Protein AF-A0A099KJX8-F1 (afdb_monomer_lite)

Structure (mmCIF, N/CA/C/O backbone):
data_AF-A0A099KJX8-F1
#
_entry.id   AF-A0A099KJX8-F1
#
loop_
_atom_site.group_PDB
_atom_site.id
_atom_site.type_symbol
_atom_site.label_atom_id
_atom_site.label_alt_id
_atom_site.label_comp_id
_atom_site.label_asym_id
_atom_site.label_entity_id
_atom_site.label_seq_id
_atom_site.pdbx_PDB_ins_code
_atom_site.Cartn_x
_atom_site.Cartn_y
_atom_site.Cartn_z
_atom_site.occupancy
_atom_site.B_iso_or_equiv
_atom_site.auth_seq_id
_atom_site.auth_comp_id
_atom_site.auth_asym_id
_atom_site.auth_atom_id
_atom_site.pdbx_PDB_model_num
ATOM 1 N N . MET A 1 1 ? 7.828 -7.807 11.843 1.00 53.88 1 MET A N 1
ATOM 2 C CA . MET A 1 1 ? 6.771 -7.000 11.189 1.00 53.88 1 MET A CA 1
ATOM 3 C C . MET A 1 1 ? 5.877 -7.940 10.399 1.00 53.88 1 MET A C 1
ATOM 5 O O . MET A 1 1 ? 6.407 -8.762 9.664 1.00 53.88 1 MET A O 1
ATOM 9 N N . LYS A 1 2 ? 4.556 -7.896 10.600 1.00 65.62 2 LYS A N 1
ATOM 10 C CA . LYS A 1 2 ? 3.610 -8.783 9.906 1.00 65.62 2 LYS A CA 1
ATOM 11 C C . LYS A 1 2 ? 3.213 -8.116 8.587 1.00 65.62 2 LYS A C 1
ATOM 13 O O . LYS A 1 2 ? 2.692 -7.007 8.616 1.00 65.62 2 LYS A O 1
ATOM 18 N N . PHE A 1 3 ? 3.511 -8.743 7.452 1.00 65.19 3 PHE A N 1
ATOM 19 C CA . PHE A 1 3 ? 3.105 -8.233 6.140 1.00 65.19 3 PHE A CA 1
ATOM 20 C C . PHE A 1 3 ? 1.663 -8.659 5.853 1.00 65.19 3 PHE A C 1
ATOM 22 O O . PHE A 1 3 ? 1.350 -9.849 5.893 1.00 65.19 3 PHE A O 1
ATOM 29 N N . TYR A 1 4 ? 0.795 -7.685 5.578 1.00 74.62 4 TYR A N 1
ATOM 30 C CA . TYR A 1 4 ? -0.612 -7.920 5.262 1.00 74.62 4 TYR A CA 1
ATOM 31 C C . TYR A 1 4 ? -0.816 -7.846 3.748 1.00 74.62 4 TYR A C 1
ATOM 33 O O . TYR A 1 4 ? -0.995 -6.773 3.205 1.00 74.62 4 TYR A O 1
ATOM 41 N N . PHE A 1 5 ? -0.779 -8.969 3.048 1.00 71.81 5 PHE A N 1
ATOM 42 C CA . PHE A 1 5 ? -1.090 -9.087 1.620 1.00 71.81 5 PHE A CA 1
ATOM 43 C C . PHE A 1 5 ? -2.596 -9.053 1.322 1.00 71.81 5 PHE A C 1
ATOM 45 O O . PHE A 1 5 ? -3.004 -8.750 0.200 1.00 71.81 5 PHE A O 1
ATOM 52 N N . SER A 1 6 ? -3.429 -9.370 2.315 1.00 75.06 6 SER A N 1
ATOM 53 C CA . SER A 1 6 ? -4.883 -9.413 2.173 1.00 75.06 6 SER A CA 1
ATOM 54 C C . SER A 1 6 ? -5.588 -8.896 3.421 1.00 75.06 6 SER A C 1
ATOM 56 O O . SER A 1 6 ? -5.110 -9.073 4.543 1.00 75.06 6 SER A O 1
ATOM 58 N N . SER A 1 7 ? -6.771 -8.316 3.221 1.00 74.62 7 SER A N 1
ATOM 59 C CA . SER A 1 7 ? -7.691 -7.927 4.292 1.00 74.62 7 SER A CA 1
ATOM 60 C C . SER A 1 7 ? -8.116 -9.117 5.165 1.00 74.62 7 SER A C 1
ATOM 62 O O . SER A 1 7 ? -8.378 -8.949 6.352 1.00 74.62 7 SER A O 1
ATOM 64 N N . ASN A 1 8 ? -8.077 -10.337 4.622 1.00 75.75 8 ASN A N 1
ATOM 65 C CA . ASN A 1 8 ? -8.386 -11.571 5.354 1.00 75.75 8 ASN A CA 1
ATOM 66 C C . ASN A 1 8 ? -7.353 -11.915 6.439 1.00 75.75 8 ASN A C 1
ATOM 68 O O . ASN A 1 8 ? -7.612 -12.766 7.283 1.00 75.75 8 ASN A O 1
ATOM 72 N N . GLN A 1 9 ? -6.167 -11.300 6.414 1.00 79.69 9 GLN A N 1
ATOM 73 C CA . GLN A 1 9 ? -5.110 -11.580 7.392 1.00 79.69 9 GLN A CA 1
ATOM 74 C C . GLN A 1 9 ? -5.284 -10.804 8.704 1.00 79.69 9 GLN A C 1
ATOM 76 O O . GLN A 1 9 ? -4.563 -11.061 9.672 1.00 79.69 9 GLN A O 1
ATOM 81 N N . PHE A 1 10 ? -6.230 -9.865 8.750 1.00 80.62 10 PHE A N 1
ATOM 82 C CA . PHE A 1 10 ? -6.613 -9.179 9.975 1.00 80.62 10 PHE A CA 1
ATOM 83 C C . PHE A 1 10 ? -7.657 -10.017 10.713 1.00 80.62 10 PHE A C 1
ATOM 85 O O . PHE A 1 10 ? -8.786 -10.159 10.249 1.00 80.62 10 PHE A O 1
ATOM 92 N N . ALA A 1 11 ? -7.298 -10.543 11.886 1.00 79.44 11 ALA A N 1
ATOM 93 C CA . ALA A 1 11 ? -8.209 -11.352 12.701 1.00 79.44 11 ALA A CA 1
ATOM 94 C C . ALA A 1 11 ? -9.504 -10.593 13.055 1.00 79.44 11 ALA A C 1
ATOM 96 O O . ALA A 1 11 ? -10.585 -11.168 13.028 1.00 79.44 11 ALA A O 1
ATOM 97 N N . GLN A 1 12 ? -9.406 -9.281 13.284 1.00 80.06 12 GLN A N 1
ATOM 98 C CA . GLN 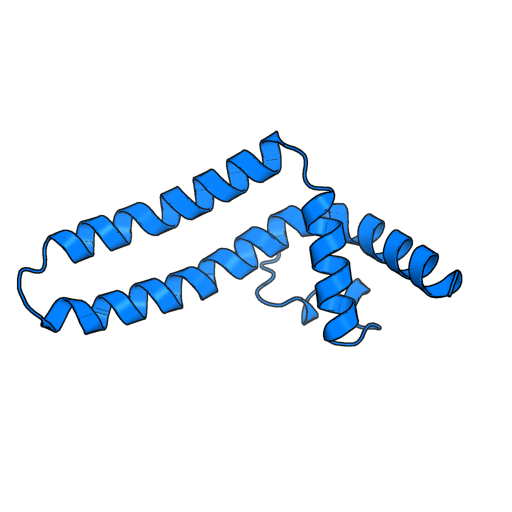A 1 12 ? -10.551 -8.403 13.555 1.00 80.06 12 GLN A CA 1
ATOM 99 C C . GLN A 1 12 ? -11.495 -8.195 12.359 1.00 80.06 12 GLN A C 1
ATOM 101 O O . GLN A 1 12 ? -12.616 -7.748 12.553 1.00 80.06 12 GLN A O 1
ATOM 106 N N . LEU A 1 13 ? -11.065 -8.512 11.132 1.00 80.50 13 LEU A N 1
ATOM 107 C CA . LEU A 1 13 ? -11.911 -8.443 9.936 1.00 80.50 13 LEU A CA 1
ATOM 108 C C . LEU A 1 13 ? -12.561 -9.791 9.592 1.00 80.50 13 LEU A C 1
ATOM 110 O O . LEU A 1 13 ? -13.393 -9.850 8.688 1.00 80.50 13 LEU A O 1
ATOM 114 N N . ALA A 1 14 ? -12.207 -10.873 10.295 1.00 81.50 14 ALA A N 1
ATOM 115 C CA . ALA A 1 14 ? -12.645 -12.227 9.960 1.00 81.50 14 ALA A CA 1
ATOM 116 C C . ALA A 1 14 ? -14.171 -12.413 10.051 1.00 81.50 14 ALA A C 1
ATOM 118 O O . ALA A 1 14 ? -14.725 -13.184 9.273 1.00 81.50 14 ALA A O 1
ATOM 119 N N . ALA A 1 15 ? -14.840 -11.673 10.941 1.00 83.75 15 ALA A N 1
ATOM 120 C CA . ALA A 1 15 ? -16.290 -11.729 11.142 1.00 83.75 15 ALA A CA 1
ATOM 121 C C . ALA A 1 15 ? -17.112 -11.006 10.057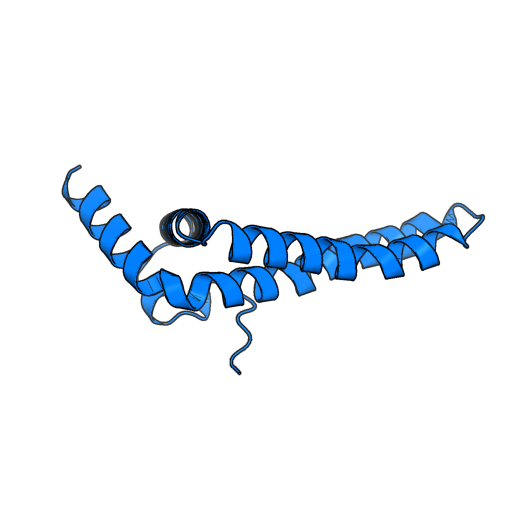 1.00 83.75 15 ALA A C 1
ATOM 123 O O . ALA A 1 15 ? -18.313 -11.227 9.962 1.00 83.75 15 ALA A O 1
ATOM 124 N N . PHE A 1 16 ? -16.476 -10.158 9.244 1.00 84.88 16 PHE A N 1
ATOM 125 C CA . PHE A 1 16 ? -17.146 -9.322 8.246 1.00 84.88 16 PHE A CA 1
ATOM 126 C C . PHE A 1 16 ? -17.081 -9.949 6.850 1.00 84.88 16 PHE A C 1
ATOM 128 O O . PHE A 1 16 ? -16.085 -10.596 6.514 1.00 84.88 16 PHE A O 1
ATOM 135 N N . ASP A 1 17 ? -18.103 -9.724 6.024 1.00 86.94 17 ASP A N 1
ATOM 136 C CA . ASP A 1 17 ? -18.114 -10.143 4.616 1.00 86.94 17 ASP A CA 1
ATOM 137 C C . ASP A 1 17 ? -17.210 -9.247 3.743 1.00 86.94 17 ASP A C 1
ATOM 139 O O . ASP A 1 17 ? -16.776 -8.171 4.155 1.00 86.94 17 ASP A O 1
ATOM 143 N N . PHE A 1 18 ? -16.897 -9.672 2.517 1.00 83.62 18 PHE A N 1
ATOM 144 C CA . PHE A 1 18 ? -15.996 -8.970 1.603 1.00 83.62 18 PHE A CA 1
ATOM 145 C C . PHE A 1 18 ? -16.359 -7.492 1.400 1.00 83.62 18 PHE A C 1
ATOM 147 O O . PHE A 1 18 ? -15.472 -6.636 1.458 1.00 83.62 18 PHE A O 1
ATOM 154 N N . HIS A 1 19 ? -17.644 -7.178 1.202 1.00 85.94 19 HIS A N 1
ATOM 155 C CA . HIS A 1 19 ? -18.091 -5.795 1.021 1.00 85.94 19 HIS A CA 1
ATOM 156 C C . HIS A 1 19 ? -17.821 -4.950 2.274 1.00 85.94 19 HIS A C 1
ATOM 158 O O . HIS A 1 19 ? -17.174 -3.905 2.202 1.00 85.94 19 HIS A O 1
ATOM 164 N N . GLN A 1 20 ? -18.216 -5.471 3.437 1.00 87.06 20 GLN A N 1
ATOM 165 C CA . GLN A 1 20 ? -18.018 -4.836 4.742 1.00 87.06 20 GLN A CA 1
ATOM 166 C C . GLN A 1 20 ? -16.526 -4.616 5.035 1.00 87.06 20 GLN A C 1
ATOM 168 O O . GLN A 1 20 ? -16.116 -3.553 5.492 1.00 87.06 20 GLN A O 1
ATOM 173 N N . ARG A 1 21 ? -15.667 -5.586 4.691 1.00 88.12 21 ARG A N 1
ATOM 174 C CA . ARG A 1 21 ? -14.208 -5.445 4.820 1.00 88.12 21 ARG A CA 1
ATOM 175 C C . ARG A 1 21 ? -13.671 -4.285 3.990 1.00 88.12 21 ARG A C 1
ATOM 177 O O . ARG A 1 21 ? -12.800 -3.559 4.470 1.00 88.12 21 ARG A O 1
ATOM 184 N N . GLN A 1 22 ? -14.156 -4.102 2.760 1.00 88.44 22 GLN A N 1
ATOM 185 C CA . GLN A 1 22 ? -13.711 -2.983 1.930 1.00 88.44 22 GLN A CA 1
ATOM 186 C C . GLN A 1 22 ? -14.187 -1.634 2.451 1.00 88.44 22 GLN A C 1
ATOM 188 O O . GLN A 1 22 ? -13.420 -0.671 2.399 1.00 88.44 22 GLN A O 1
ATOM 193 N N . GLU A 1 23 ? -15.388 -1.578 3.010 1.00 89.00 23 GLU A N 1
ATOM 194 C CA . GLU A 1 23 ? -15.917 -0.379 3.648 1.00 89.00 23 GLU A CA 1
ATOM 195 C C . GLU A 1 23 ? -15.110 0.003 4.896 1.00 89.00 23 GLU A C 1
ATOM 197 O O . GLU A 1 23 ? -14.617 1.127 5.005 1.00 89.00 23 GLU A O 1
ATOM 202 N N . ILE A 1 24 ? -14.818 -0.966 5.768 1.00 89.44 24 ILE A N 1
ATOM 203 C CA . ILE A 1 24 ? -13.959 -0.759 6.943 1.00 89.44 24 ILE A CA 1
ATOM 204 C C . ILE A 1 24 ? -12.559 -0.281 6.528 1.00 89.44 24 ILE A C 1
ATOM 206 O O . ILE A 1 24 ? -11.9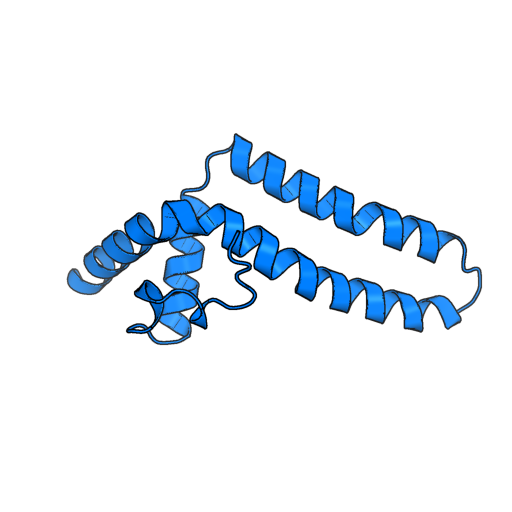91 0.617 7.154 1.00 89.44 24 ILE A O 1
ATOM 210 N N . ILE A 1 25 ? -11.987 -0.831 5.453 1.00 89.00 25 ILE A N 1
ATOM 211 C CA . ILE A 1 25 ? -10.693 -0.384 4.913 1.00 89.00 25 ILE A CA 1
ATOM 212 C C . ILE A 1 25 ? -10.768 1.053 4.385 1.00 89.00 25 ILE A C 1
ATOM 214 O O . ILE A 1 25 ? -9.816 1.818 4.576 1.00 89.00 25 ILE A O 1
ATOM 218 N N . ALA A 1 26 ? -11.874 1.446 3.752 1.00 88.56 26 ALA A N 1
ATOM 219 C CA . ALA A 1 26 ? -12.087 2.816 3.295 1.00 88.56 26 ALA A CA 1
ATOM 220 C C . ALA A 1 26 ? -12.181 3.794 4.480 1.00 88.56 26 ALA A C 1
ATOM 222 O O . ALA A 1 26 ? -11.507 4.829 4.475 1.00 88.56 26 ALA A O 1
ATOM 223 N N . ILE A 1 27 ? -12.909 3.427 5.539 1.00 88.06 27 ILE A N 1
ATOM 224 C CA . ILE A 1 27 ? -12.992 4.194 6.792 1.00 88.06 27 ILE A CA 1
ATOM 225 C C . ILE A 1 27 ? -11.610 4.293 7.460 1.00 88.06 27 ILE A C 1
ATOM 227 O O . ILE A 1 27 ? -11.191 5.368 7.890 1.00 88.06 27 ILE A O 1
ATOM 231 N N . ALA A 1 28 ? -10.845 3.201 7.523 1.00 88.88 28 ALA A N 1
ATOM 232 C CA . ALA A 1 28 ? -9.495 3.219 8.089 1.00 88.88 28 ALA A CA 1
ATOM 233 C C . ALA A 1 28 ? -8.545 4.116 7.273 1.00 88.88 28 ALA A C 1
ATOM 235 O O . ALA A 1 28 ? -7.746 4.864 7.838 1.00 88.88 28 ALA A O 1
ATOM 236 N N . SER A 1 29 ? -8.676 4.092 5.945 1.00 86.62 29 SER A N 1
ATOM 237 C CA . SER A 1 29 ? -7.895 4.928 5.027 1.00 86.62 29 SER A CA 1
ATOM 238 C C . SER A 1 29 ? -8.249 6.414 5.144 1.00 86.62 29 SER A C 1
ATOM 240 O O . SER A 1 29 ? -7.368 7.271 5.036 1.00 86.62 29 SER A O 1
ATOM 242 N N . SER A 1 30 ? -9.518 6.752 5.395 1.00 87.25 30 SER A N 1
ATOM 243 C CA . SER A 1 30 ? -9.945 8.145 5.573 1.00 87.25 30 SER A CA 1
ATOM 244 C C . SER A 1 30 ? -9.351 8.762 6.844 1.00 87.25 30 SER A C 1
ATOM 246 O O . SER A 1 30 ? -8.951 9.929 6.810 1.00 87.25 30 SER A O 1
ATOM 248 N N . LYS A 1 31 ? -9.176 7.952 7.900 1.00 87.12 31 LYS A N 1
ATOM 249 C CA . LYS A 1 31 ? -8.578 8.318 9.198 1.00 87.12 31 LYS A CA 1
ATOM 250 C C . LYS A 1 31 ? -7.061 8.527 9.185 1.00 87.12 31 LYS A C 1
ATOM 252 O O . LYS A 1 31 ? -6.522 9.014 10.180 1.00 87.12 31 LYS A O 1
ATOM 257 N N . LEU A 1 32 ? -6.371 8.179 8.098 1.00 88.12 32 LEU A N 1
ATOM 258 C CA . LEU A 1 32 ? -4.945 8.468 7.950 1.00 88.12 32 LEU A CA 1
ATOM 259 C C . LEU A 1 32 ? -4.697 9.984 8.023 1.00 88.12 32 LEU A C 1
ATOM 261 O O . LEU A 1 32 ? -5.366 10.770 7.344 1.00 88.12 32 LEU A O 1
ATOM 265 N N . SER A 1 33 ? -3.710 10.396 8.824 1.00 88.81 33 SER A N 1
ATOM 266 C CA . SER A 1 33 ? -3.305 11.802 8.923 1.00 88.81 33 SER A CA 1
ATOM 267 C C . SER A 1 33 ? -2.811 12.331 7.567 1.00 88.81 33 SER A C 1
ATOM 269 O O . SER A 1 33 ? -2.284 11.545 6.769 1.00 88.81 33 SER A O 1
ATOM 271 N N . PRO A 1 34 ? -2.900 13.647 7.295 1.00 88.75 34 PRO A N 1
ATOM 272 C CA . PRO A 1 34 ? -2.408 14.226 6.042 1.00 88.75 34 PRO A CA 1
ATOM 273 C C . PRO A 1 34 ? -0.950 13.851 5.738 1.00 88.75 34 PRO A C 1
ATOM 275 O O . PRO A 1 34 ? -0.636 13.460 4.615 1.00 88.75 34 PRO A O 1
ATOM 278 N N . LEU A 1 35 ? -0.083 13.865 6.758 1.00 88.12 35 LEU A N 1
ATOM 279 C CA . LEU A 1 35 ? 1.321 13.474 6.624 1.00 88.12 35 LEU A CA 1
ATOM 280 C C . LEU A 1 35 ? 1.477 11.989 6.264 1.00 88.12 35 LEU A C 1
ATOM 282 O O . LEU A 1 35 ? 2.253 11.652 5.376 1.00 88.12 35 LEU A O 1
ATOM 286 N N . SER A 1 36 ? 0.717 11.092 6.901 1.00 88.25 36 SER A N 1
ATOM 287 C CA . SER A 1 36 ? 0.776 9.659 6.580 1.00 88.25 36 SER A CA 1
ATOM 288 C C . SER A 1 36 ? 0.265 9.351 5.168 1.00 88.25 36 SER A C 1
ATOM 290 O O . SER A 1 36 ? 0.866 8.533 4.475 1.00 88.25 36 SER A O 1
ATOM 292 N N . LYS A 1 37 ? -0.777 10.054 4.695 1.00 88.56 37 LYS A N 1
ATOM 293 C CA . LYS A 1 37 ? -1.259 9.964 3.304 1.00 88.56 37 LYS A CA 1
ATOM 294 C C . LYS A 1 37 ? -0.206 10.463 2.318 1.00 88.56 37 LYS A C 1
ATOM 296 O O . LYS A 1 37 ? 0.008 9.827 1.287 1.00 88.56 37 LYS A O 1
ATOM 301 N N . PHE A 1 38 ? 0.465 11.566 2.646 1.00 92.62 38 PHE A N 1
ATOM 302 C CA . PHE A 1 38 ? 1.563 12.097 1.844 1.00 92.62 38 PHE A CA 1
ATOM 303 C C . PHE A 1 38 ? 2.718 11.094 1.739 1.00 92.62 38 PHE A C 1
ATOM 305 O O . PHE A 1 38 ? 3.115 10.754 0.629 1.00 92.62 38 PHE A O 1
ATOM 312 N N . ILE A 1 39 ? 3.190 10.549 2.867 1.00 92.19 39 ILE A N 1
ATOM 313 C CA . ILE A 1 39 ? 4.257 9.534 2.891 1.00 92.19 39 ILE A CA 1
ATOM 314 C C . ILE A 1 39 ? 3.838 8.295 2.099 1.00 92.19 39 ILE A C 1
ATOM 316 O O . ILE A 1 39 ? 4.613 7.806 1.283 1.00 92.19 39 ILE A O 1
ATOM 320 N N . LEU A 1 40 ? 2.610 7.804 2.292 1.00 90.44 40 LEU A N 1
ATOM 321 C CA . LEU A 1 40 ? 2.104 6.651 1.556 1.00 90.44 40 LEU A CA 1
ATOM 322 C C . LEU A 1 40 ? 2.165 6.902 0.047 1.00 90.44 40 LEU A C 1
ATOM 324 O O . LEU A 1 40 ? 2.694 6.065 -0.676 1.00 90.44 40 LEU A O 1
ATOM 328 N N . ASN A 1 41 ? 1.675 8.054 -0.423 1.00 92.06 41 ASN A N 1
ATOM 329 C CA . ASN A 1 41 ? 1.701 8.434 -1.837 1.00 92.06 41 ASN A CA 1
ATOM 330 C C . ASN A 1 41 ? 3.122 8.629 -2.379 1.00 92.06 41 ASN A C 1
ATOM 332 O O . ASN A 1 41 ? 3.405 8.182 -3.491 1.00 92.06 41 ASN A O 1
ATOM 336 N N . LEU A 1 42 ? 4.022 9.215 -1.588 1.00 94.12 42 LEU A N 1
ATOM 337 C CA . LEU A 1 42 ? 5.432 9.356 -1.941 1.00 94.12 42 LEU A CA 1
ATOM 338 C C . LEU A 1 42 ? 6.103 7.988 -2.106 1.00 94.12 42 LEU A C 1
ATOM 340 O O . LEU A 1 42 ? 6.822 7.776 -3.077 1.00 94.12 42 LEU A O 1
ATOM 344 N N . LEU A 1 43 ? 5.811 7.033 -1.218 1.00 91.19 43 LEU A N 1
ATOM 345 C CA . LEU A 1 43 ? 6.289 5.657 -1.348 1.00 91.19 43 LEU A CA 1
ATOM 346 C C . LEU A 1 43 ? 5.704 4.967 -2.586 1.00 91.19 43 LEU A C 1
ATOM 348 O O . LEU A 1 43 ? 6.442 4.272 -3.280 1.00 91.19 43 LEU A O 1
ATOM 352 N N . LYS A 1 44 ? 4.418 5.184 -2.919 1.00 90.56 44 LYS A N 1
ATOM 353 C CA . LYS A 1 44 ? 3.846 4.639 -4.169 1.00 90.56 44 LYS A CA 1
ATOM 354 C C . LYS A 1 44 ? 4.607 5.135 -5.387 1.00 90.56 44 LYS A C 1
ATOM 356 O O . LYS A 1 44 ? 4.885 4.356 -6.294 1.00 90.56 44 LYS A O 1
ATOM 361 N N . LEU A 1 45 ? 4.941 6.422 -5.393 1.00 92.44 45 LEU A N 1
ATOM 362 C CA . LEU A 1 45 ? 5.690 7.035 -6.476 1.00 92.44 45 LEU A CA 1
ATOM 363 C C . LEU A 1 45 ? 7.129 6.505 -6.518 1.00 92.44 45 LEU A C 1
ATOM 365 O O . LEU A 1 45 ? 7.594 6.100 -7.576 1.00 92.44 45 LEU A O 1
ATOM 369 N N . ALA A 1 46 ? 7.803 6.421 -5.369 1.00 92.44 46 ALA A N 1
ATOM 370 C CA . ALA A 1 46 ? 9.165 5.903 -5.262 1.00 92.44 46 ALA A CA 1
ATOM 371 C C . ALA A 1 46 ? 9.289 4.443 -5.729 1.00 92.44 46 ALA A C 1
ATOM 373 O O . ALA A 1 46 ? 10.305 4.078 -6.306 1.00 92.44 46 ALA A O 1
ATOM 374 N N . VAL A 1 47 ? 8.255 3.619 -5.523 1.00 90.81 47 VAL A N 1
ATOM 375 C CA . VAL A 1 47 ? 8.198 2.241 -6.042 1.00 90.81 47 VAL A CA 1
ATOM 376 C C . VAL A 1 47 ? 7.957 2.213 -7.555 1.00 90.81 47 VAL A C 1
ATOM 378 O O . VAL A 1 47 ? 8.484 1.342 -8.241 1.00 90.81 47 VAL A O 1
ATOM 381 N N . LEU A 1 48 ? 7.174 3.156 -8.086 1.00 90.94 48 LEU A N 1
ATOM 382 C CA . LEU A 1 48 ? 6.812 3.211 -9.505 1.00 90.94 48 LEU A CA 1
ATOM 383 C C . LEU A 1 48 ? 7.928 3.785 -10.389 1.00 90.94 48 LEU A C 1
ATOM 385 O O . LEU A 1 48 ? 8.093 3.353 -11.526 1.00 90.94 48 LEU A O 1
ATOM 389 N N . ILE A 1 49 ? 8.696 4.747 -9.875 1.00 92.69 49 ILE A N 1
ATOM 390 C CA . ILE A 1 49 ? 9.718 5.475 -10.635 1.00 92.69 49 ILE A CA 1
ATOM 391 C C . ILE A 1 49 ? 10.784 4.536 -11.242 1.00 92.69 49 ILE A C 1
ATOM 393 O O . ILE A 1 49 ? 10.944 4.566 -12.462 1.00 92.69 49 ILE A O 1
ATOM 397 N N . PRO A 1 50 ? 11.499 3.684 -10.476 1.00 92.56 50 PRO A N 1
ATOM 398 C CA . PRO A 1 50 ? 12.599 2.890 -11.026 1.00 92.56 50 PRO A CA 1
ATOM 399 C C . PRO A 1 50 ? 12.170 1.950 -12.164 1.00 92.56 50 PRO A C 1
ATOM 401 O O . PRO A 1 50 ? 12.825 1.962 -13.207 1.00 92.56 50 PRO A O 1
ATOM 404 N N . PRO A 1 51 ? 11.056 1.197 -12.046 1.00 91.69 51 PRO A N 1
ATOM 405 C CA . PRO A 1 51 ? 10.548 0.393 -13.151 1.00 91.69 51 PRO A CA 1
ATOM 406 C C . PRO A 1 51 ? 10.247 1.203 -14.415 1.00 91.69 51 PRO A C 1
ATOM 408 O O . PRO A 1 51 ? 10.581 0.765 -15.511 1.00 91.69 51 PRO A O 1
ATOM 411 N N . PHE A 1 52 ? 9.664 2.398 -14.280 1.00 90.81 52 PHE A N 1
ATOM 412 C CA . PHE A 1 52 ? 9.385 3.265 -15.428 1.00 90.81 52 PHE A CA 1
ATOM 413 C C . PHE A 1 52 ? 10.666 3.769 -16.099 1.00 90.81 52 PHE A C 1
ATOM 415 O O . PHE A 1 52 ? 10.733 3.790 -17.326 1.00 90.81 52 PHE A O 1
ATOM 422 N N . PHE A 1 53 ? 11.704 4.101 -15.325 1.00 92.44 53 PHE A N 1
ATOM 423 C CA . PHE A 1 53 ? 13.019 4.436 -15.881 1.00 92.44 53 PHE A CA 1
ATOM 424 C C . PHE A 1 53 ? 13.632 3.257 -16.645 1.00 92.44 53 PHE A C 1
ATOM 426 O O . PHE A 1 53 ? 14.172 3.451 -17.730 1.00 92.44 53 PHE A O 1
ATOM 433 N N . MET A 1 54 ? 13.520 2.029 -16.130 1.00 90.38 54 MET A N 1
ATOM 434 C CA . MET A 1 54 ? 14.002 0.839 -16.844 1.00 90.38 54 MET A CA 1
ATOM 435 C C . MET A 1 54 ? 13.238 0.618 -18.155 1.00 90.38 54 MET A C 1
ATOM 437 O O . MET A 1 54 ? 13.857 0.366 -19.185 1.00 90.38 54 MET A O 1
ATOM 441 N N . LEU A 1 55 ? 11.909 0.766 -18.136 1.00 90.88 55 LEU A N 1
ATOM 442 C CA . LEU A 1 55 ? 11.064 0.631 -19.327 1.00 90.88 55 LEU A CA 1
ATOM 443 C C . LEU A 1 55 ? 11.368 1.687 -20.394 1.00 90.88 55 LEU A C 1
ATOM 445 O O . LEU A 1 55 ? 11.315 1.376 -21.579 1.00 90.88 55 LEU A O 1
ATOM 449 N N . ALA A 1 56 ? 11.718 2.908 -19.985 1.00 90.62 56 ALA A N 1
ATOM 450 C CA . ALA A 1 56 ? 12.038 4.001 -20.902 1.00 90.62 56 ALA A CA 1
ATOM 451 C C . ALA A 1 56 ? 13.283 3.742 -21.770 1.00 90.62 56 ALA A C 1
ATOM 453 O O . ALA A 1 56 ? 13.459 4.416 -22.776 1.00 90.62 56 ALA A O 1
ATOM 454 N N . ASN A 1 57 ? 14.133 2.776 -21.403 1.00 89.94 57 ASN A N 1
ATOM 455 C CA . ASN A 1 57 ? 15.322 2.399 -22.175 1.00 89.94 57 ASN A CA 1
ATOM 456 C C . ASN A 1 57 ? 15.040 1.306 -23.229 1.00 89.94 57 ASN A C 1
ATOM 458 O O . ASN A 1 57 ? 15.972 0.793 -23.845 1.00 89.94 57 ASN A O 1
ATOM 462 N N . ILE A 1 58 ? 13.782 0.884 -23.402 1.00 92.31 58 ILE A N 1
ATOM 463 C CA . ILE A 1 58 ? 13.404 -0.174 -24.344 1.00 92.31 58 ILE A CA 1
ATOM 464 C C . ILE A 1 58 ? 12.795 0.463 -25.597 1.00 92.31 58 ILE A C 1
ATOM 466 O O . ILE A 1 58 ? 11.610 0.780 -25.628 1.00 92.31 58 ILE A O 1
ATOM 470 N N . ASP A 1 59 ? 13.585 0.568 -26.665 1.00 85.88 59 ASP A N 1
ATOM 471 C CA . ASP A 1 59 ? 13.189 1.227 -27.926 1.00 85.88 59 ASP A CA 1
ATOM 472 C C . ASP A 1 59 ? 12.294 0.373 -28.846 1.00 85.88 59 ASP A C 1
ATOM 474 O O . ASP A 1 59 ? 12.047 0.711 -30.003 1.00 85.88 59 ASP A O 1
ATOM 478 N N . SER A 1 60 ? 11.811 -0.771 -28.363 1.00 89.12 60 SER A N 1
ATOM 479 C CA . SER A 1 60 ? 11.044 -1.728 -29.165 1.00 89.12 60 SER A CA 1
ATOM 480 C C . SER A 1 60 ? 9.679 -1.998 -28.558 1.00 89.12 60 SER A C 1
ATOM 482 O O . SER A 1 60 ? 9.506 -1.942 -27.343 1.00 89.12 60 SER A O 1
ATOM 484 N N . TRP A 1 61 ? 8.723 -2.415 -29.394 1.00 89.38 61 TRP A N 1
ATOM 485 C CA . TRP A 1 61 ? 7.374 -2.814 -28.965 1.00 89.38 61 TRP A CA 1
ATOM 486 C C . TRP A 1 61 ? 7.361 -3.963 -27.936 1.00 89.38 61 TRP A C 1
ATOM 488 O O . TRP A 1 61 ? 6.349 -4.214 -27.283 1.00 89.38 61 TRP A O 1
ATOM 498 N N . LEU A 1 62 ? 8.498 -4.640 -27.732 1.00 89.94 62 LEU A N 1
ATOM 499 C CA . LEU A 1 62 ? 8.670 -5.640 -26.680 1.00 89.94 62 LEU A CA 1
ATOM 500 C C . LEU A 1 62 ? 8.544 -5.055 -25.266 1.00 89.94 62 LEU A C 1
ATOM 502 O O . LEU A 1 62 ? 8.316 -5.834 -24.344 1.00 89.94 62 LEU A O 1
ATOM 506 N N . PHE A 1 63 ? 8.612 -3.727 -25.079 1.00 90.94 63 PHE A N 1
ATOM 507 C CA . PHE A 1 63 ? 8.410 -3.061 -23.781 1.00 90.94 63 PHE A CA 1
ATOM 508 C C . PHE A 1 63 ? 7.041 -3.359 -23.141 1.00 90.94 63 PHE A C 1
ATOM 510 O O . PHE A 1 63 ? 6.890 -3.247 -21.924 1.00 90.94 63 PHE A O 1
ATOM 517 N N . VAL A 1 64 ? 6.048 -3.778 -23.935 1.00 92.69 64 VAL A N 1
ATOM 518 C CA . VAL A 1 64 ? 4.701 -4.123 -23.454 1.00 92.69 64 VAL A CA 1
ATOM 519 C C . VAL A 1 64 ? 4.740 -5.282 -22.454 1.00 92.69 64 VAL A C 1
ATOM 521 O O . VAL A 1 64 ? 4.025 -5.254 -21.454 1.00 92.69 64 VAL A O 1
ATOM 524 N N . ILE A 1 65 ? 5.600 -6.281 -22.675 1.00 92.44 65 ILE A N 1
ATOM 525 C CA . ILE A 1 65 ? 5.734 -7.435 -21.775 1.00 92.44 65 ILE A CA 1
ATOM 526 C C . ILE A 1 65 ? 6.206 -6.990 -20.378 1.00 92.44 65 ILE A C 1
ATOM 528 O O . ILE A 1 65 ? 5.470 -7.210 -19.411 1.00 92.44 65 ILE A O 1
ATOM 532 N N . PRO A 1 66 ? 7.375 -6.336 -20.218 1.00 91.50 66 PRO A N 1
ATOM 533 C CA . PRO A 1 66 ? 7.814 -5.857 -18.916 1.00 91.50 66 PRO A CA 1
ATOM 534 C C . PRO A 1 66 ? 6.875 -4.788 -18.343 1.00 91.50 66 PRO A C 1
ATOM 536 O O . PRO A 1 66 ? 6.701 -4.761 -17.130 1.00 91.50 66 PRO A O 1
ATOM 539 N N . LEU A 1 67 ? 6.192 -3.977 -19.162 1.00 92.94 67 LEU A N 1
ATOM 540 C CA . LEU A 1 67 ? 5.172 -3.043 -18.672 1.00 92.94 67 LEU A CA 1
ATOM 541 C C . LEU A 1 67 ? 4.049 -3.768 -17.918 1.00 92.94 67 LEU A C 1
ATOM 543 O O . LEU A 1 67 ? 3.695 -3.359 -16.813 1.00 92.94 67 LEU A O 1
ATOM 547 N N . VAL A 1 68 ? 3.518 -4.866 -18.466 1.00 94.00 68 VAL A N 1
ATOM 548 C CA . VAL A 1 68 ? 2.493 -5.674 -17.782 1.00 94.00 68 VAL A CA 1
ATOM 549 C C . VAL A 1 68 ? 3.025 -6.215 -16.454 1.00 94.00 68 VAL A C 1
ATOM 551 O O . VAL A 1 68 ? 2.339 -6.116 -15.436 1.00 94.00 68 VAL A O 1
ATOM 554 N N . PHE A 1 69 ? 4.262 -6.720 -16.421 1.00 93.00 69 PHE A N 1
ATOM 555 C CA . PHE A 1 69 ? 4.882 -7.186 -15.175 1.00 93.00 69 PHE A CA 1
ATOM 556 C C . PHE A 1 69 ? 5.042 -6.071 -14.139 1.00 93.00 69 PHE A C 1
ATOM 558 O O . PHE A 1 69 ? 4.775 -6.299 -12.960 1.00 93.00 69 PHE A O 1
ATOM 565 N N . VAL A 1 70 ? 5.424 -4.863 -14.560 1.00 92.06 70 VAL A N 1
ATOM 566 C CA . VAL A 1 70 ? 5.529 -3.696 -13.675 1.00 92.06 70 VAL A CA 1
ATOM 567 C C . VAL A 1 70 ? 4.168 -3.325 -13.097 1.00 92.06 70 VAL A C 1
ATOM 569 O O . VAL A 1 70 ? 4.061 -3.113 -11.891 1.00 92.06 70 VAL A O 1
ATOM 572 N N . LEU A 1 71 ? 3.115 -3.304 -13.918 1.00 90.88 71 LEU A N 1
ATOM 573 C CA . LEU A 1 71 ? 1.757 -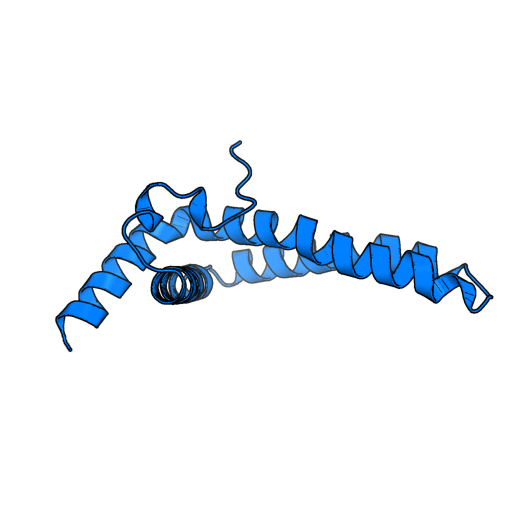3.012 -13.456 1.00 90.88 71 LEU A CA 1
ATOM 574 C C . LEU A 1 71 ? 1.247 -4.070 -12.470 1.00 90.88 71 LEU A C 1
ATOM 576 O O . LEU A 1 71 ? 0.678 -3.724 -11.437 1.00 90.88 71 LEU A O 1
ATOM 580 N N . LEU A 1 72 ? 1.484 -5.357 -12.731 1.00 91.69 72 LEU A N 1
ATOM 581 C CA . LEU A 1 72 ? 1.107 -6.427 -11.802 1.00 91.69 72 LEU A CA 1
ATOM 582 C C . LEU A 1 72 ? 1.912 -6.351 -10.497 1.00 91.69 72 LEU A C 1
ATOM 584 O O . LEU A 1 72 ? 1.340 -6.408 -9.406 1.00 91.69 72 LEU A O 1
ATOM 588 N N . GLY A 1 73 ? 3.229 -6.160 -10.597 1.00 89.31 73 GLY A N 1
ATOM 589 C CA . GLY A 1 73 ? 4.119 -5.995 -9.449 1.00 89.31 73 GLY A CA 1
ATOM 590 C C . GLY A 1 73 ? 3.736 -4.795 -8.584 1.00 89.31 73 GLY A C 1
ATOM 591 O O . GLY A 1 73 ? 3.732 -4.893 -7.358 1.00 89.31 73 GLY A O 1
ATOM 592 N N . TYR A 1 74 ? 3.316 -3.695 -9.212 1.00 89.25 74 TYR A N 1
ATOM 593 C CA . TYR A 1 74 ? 2.809 -2.504 -8.536 1.00 89.25 74 TYR A CA 1
ATOM 594 C C . TYR A 1 74 ? 1.652 -2.844 -7.591 1.00 89.25 74 TYR A C 1
ATOM 596 O O . TYR A 1 74 ? 1.722 -2.520 -6.405 1.00 89.25 74 TYR A O 1
ATOM 604 N N . PHE A 1 75 ? 0.629 -3.569 -8.058 1.00 86.38 75 PHE A N 1
ATOM 605 C CA . PHE A 1 75 ? -0.491 -3.980 -7.201 1.00 86.38 75 PHE A CA 1
ATOM 606 C C . PHE A 1 75 ? -0.055 -4.889 -6.046 1.00 86.38 75 PHE A C 1
ATOM 608 O O . PHE A 1 75 ? -0.539 -4.725 -4.921 1.00 86.38 75 PHE A O 1
ATOM 615 N N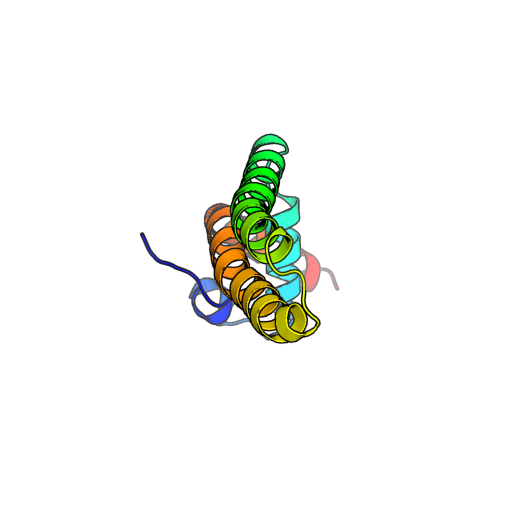 . ILE A 1 76 ? 0.871 -5.815 -6.310 1.00 87.38 76 ILE A N 1
ATOM 616 C CA . ILE A 1 76 ? 1.376 -6.776 -5.320 1.00 87.38 76 ILE A CA 1
ATOM 617 C C . ILE A 1 76 ? 2.146 -6.072 -4.200 1.00 87.38 76 ILE A C 1
ATOM 619 O O . ILE A 1 76 ? 1.997 -6.445 -3.040 1.00 87.38 76 ILE A O 1
ATOM 623 N N . VAL A 1 77 ? 2.939 -5.047 -4.520 1.00 87.25 77 VAL A N 1
ATOM 624 C CA . VAL A 1 77 ? 3.735 -4.299 -3.532 1.00 87.25 77 VAL A CA 1
ATOM 625 C C . VAL A 1 77 ? 2.890 -3.259 -2.796 1.00 87.25 77 VAL A C 1
ATOM 627 O O . VAL A 1 77 ? 3.060 -3.038 -1.595 1.00 87.25 77 VAL A O 1
ATOM 630 N N . LEU A 1 78 ? 1.939 -2.622 -3.478 1.00 86.69 78 LEU A N 1
ATOM 631 C CA . LEU A 1 78 ? 1.200 -1.507 -2.894 1.00 86.69 78 LEU A CA 1
ATOM 632 C C . LEU A 1 78 ? 0.060 -1.882 -1.985 1.00 86.69 78 LEU A C 1
ATOM 634 O O . LEU A 1 78 ? -0.188 -1.161 -1.016 1.00 86.69 78 LEU A O 1
ATOM 638 N N . ARG A 1 79 ? -0.630 -2.987 -2.272 1.00 85.25 79 ARG A N 1
ATOM 639 C CA . ARG A 1 79 ? -1.642 -3.502 -1.351 1.00 85.25 79 ARG A CA 1
ATOM 640 C C . ARG A 1 79 ? -1.080 -3.678 0.060 1.00 85.25 79 ARG A C 1
ATOM 642 O O . ARG A 1 79 ? -1.637 -3.059 0.966 1.00 85.25 79 ARG A O 1
ATOM 649 N N . PRO A 1 80 ? 0.017 -4.425 0.279 1.00 84.62 80 PRO A N 1
ATOM 650 C CA . PRO A 1 80 ? 0.546 -4.610 1.618 1.00 84.62 80 PRO A CA 1
ATOM 651 C C . PRO A 1 80 ? 1.074 -3.326 2.233 1.00 84.62 80 PRO A C 1
ATOM 653 O O . PRO A 1 80 ? 0.858 -3.105 3.422 1.00 84.62 80 PRO A O 1
ATOM 656 N N . LEU A 1 81 ? 1.674 -2.435 1.442 1.00 85.81 81 LEU A N 1
ATOM 657 C CA . LEU A 1 81 ? 2.092 -1.130 1.944 1.00 85.81 81 LEU A CA 1
ATOM 658 C C . LEU A 1 81 ? 0.902 -0.313 2.468 1.00 85.81 81 LEU A C 1
ATOM 660 O O . LEU A 1 81 ? 0.951 0.224 3.572 1.00 85.81 81 LEU A O 1
ATOM 664 N N . SER A 1 82 ? -0.194 -0.261 1.712 1.00 85.75 82 SER A N 1
ATOM 665 C CA . SER A 1 82 ? -1.411 0.435 2.135 1.00 85.75 82 SER A CA 1
ATOM 666 C C . SER A 1 82 ? -2.027 -0.205 3.380 1.00 85.75 82 SER A C 1
ATOM 668 O O . SER A 1 82 ? -2.427 0.507 4.300 1.00 85.75 82 SER A O 1
ATOM 670 N N . LEU A 1 83 ? -2.080 -1.541 3.432 1.00 85.19 83 LEU A N 1
ATOM 671 C CA . LEU A 1 83 ? -2.629 -2.292 4.563 1.00 85.19 83 LEU A CA 1
ATOM 672 C C . LEU A 1 83 ? -1.801 -2.103 5.846 1.00 85.19 83 LEU A C 1
ATOM 674 O O . LEU A 1 83 ? -2.368 -2.014 6.934 1.00 85.19 83 LEU A O 1
ATOM 678 N N . LEU A 1 84 ? -0.477 -1.966 5.731 1.00 85.88 84 LEU A N 1
ATOM 679 C CA . LEU A 1 84 ? 0.399 -1.639 6.859 1.00 85.88 84 LEU A CA 1
ATOM 680 C C . LEU A 1 84 ? 0.058 -0.273 7.465 1.00 85.88 84 LEU A C 1
ATOM 682 O O . LEU A 1 84 ? -0.052 -0.166 8.685 1.00 85.88 84 LEU A O 1
ATOM 686 N N . PHE A 1 85 ? -0.164 0.750 6.635 1.00 84.94 85 PHE A N 1
ATOM 687 C CA . PHE A 1 85 ? -0.471 2.107 7.105 1.00 84.94 85 PHE A CA 1
ATOM 688 C C . PHE A 1 85 ? -1.816 2.194 7.830 1.00 84.94 85 PHE A C 1
ATOM 690 O O . PHE A 1 85 ? -1.932 2.902 8.827 1.00 84.94 85 PHE A O 1
ATOM 697 N N . ILE A 1 86 ? -2.830 1.467 7.356 1.00 85.81 86 ILE A N 1
ATOM 698 C CA . ILE A 1 86 ? -4.166 1.497 7.968 1.00 85.81 86 ILE A CA 1
ATOM 699 C C . ILE A 1 86 ? -4.302 0.563 9.172 1.00 85.81 86 ILE A C 1
ATOM 701 O O . ILE A 1 86 ? -5.259 0.708 9.928 1.00 85.81 86 ILE A O 1
ATOM 705 N N . SER A 1 87 ? -3.374 -0.382 9.364 1.00 84.19 87 SER A N 1
ATOM 706 C CA . SER A 1 87 ? -3.459 -1.402 10.421 1.00 84.19 87 SER A CA 1
ATOM 707 C C . SER A 1 87 ? -3.628 -0.801 11.822 1.00 84.19 87 SER A C 1
ATOM 709 O O . SER A 1 87 ? -4.413 -1.307 12.617 1.00 84.19 87 SER A O 1
ATOM 711 N N . SER A 1 88 ? -2.984 0.336 12.094 1.00 82.81 88 SER A N 1
ATOM 712 C CA . SER A 1 88 ? -3.094 1.082 13.357 1.00 82.81 88 SER A CA 1
ATOM 713 C C . SER A 1 88 ? -4.436 1.803 13.547 1.00 82.81 88 SER A C 1
ATOM 715 O O . SER A 1 88 ? -4.803 2.159 14.667 1.00 82.81 88 SER A O 1
ATOM 717 N N . HIS A 1 89 ? -5.179 2.037 12.465 1.00 87.06 89 HIS A N 1
ATOM 718 C CA . HIS A 1 89 ? -6.481 2.706 12.472 1.00 87.06 89 HIS A CA 1
ATOM 719 C C . HIS A 1 89 ? -7.651 1.728 12.325 1.00 87.06 89 HIS A C 1
ATOM 721 O O . HIS A 1 89 ? -8.809 2.141 12.425 1.00 87.06 89 HIS A O 1
ATOM 727 N N . LEU A 1 90 ? -7.358 0.444 12.123 1.00 85.88 90 LEU A N 1
ATOM 728 C CA . LEU A 1 90 ? -8.337 -0.559 11.737 1.00 85.88 90 LEU A CA 1
ATOM 729 C C . LEU A 1 90 ? -9.314 -0.881 12.879 1.00 85.88 90 LEU A C 1
ATOM 731 O O . LEU A 1 90 ? -10.510 -0.969 12.632 1.00 85.88 90 LEU A O 1
ATOM 735 N N . ASP A 1 91 ? -8.867 -0.899 14.140 1.00 85.19 91 ASP A N 1
ATOM 736 C CA . ASP A 1 91 ? -9.759 -1.061 15.308 1.00 85.19 91 ASP A CA 1
ATOM 737 C C . ASP A 1 91 ? -10.775 0.079 15.437 1.00 85.19 91 ASP A C 1
ATOM 739 O O . ASP A 1 91 ? -11.941 -0.122 15.781 1.00 85.19 91 ASP A O 1
ATOM 743 N N . LYS A 1 92 ? -10.330 1.309 15.157 1.00 86.75 92 LYS A N 1
ATOM 744 C CA . LYS A 1 92 ? -11.192 2.496 15.205 1.00 86.75 92 LYS A CA 1
ATOM 745 C C . LYS A 1 92 ? -12.187 2.505 14.049 1.00 86.75 92 LYS A C 1
ATOM 747 O O . LYS A 1 92 ? -13.271 3.054 14.204 1.00 86.75 92 LYS A O 1
ATOM 752 N N . ALA A 1 93 ? -11.803 1.946 12.904 1.00 88.75 93 ALA A N 1
ATOM 753 C CA . ALA A 1 93 ? -12.664 1.828 11.738 1.00 88.75 93 ALA A CA 1
ATOM 754 C C . ALA A 1 93 ? -13.743 0.758 11.935 1.00 88.75 93 ALA A C 1
ATOM 756 O O . ALA A 1 93 ? -14.903 1.048 11.677 1.00 88.75 93 ALA A O 1
ATOM 757 N N . VAL A 1 94 ? -13.393 -0.415 12.481 1.00 88.38 94 VAL A N 1
ATOM 758 C CA . VAL A 1 94 ? -14.361 -1.480 12.814 1.00 88.38 94 VAL A CA 1
ATOM 759 C C . VAL A 1 94 ? -15.431 -0.961 13.776 1.00 88.38 94 VAL A C 1
ATOM 761 O O . VAL A 1 94 ? -16.615 -1.048 13.481 1.00 88.38 94 VAL A O 1
ATOM 764 N N . LYS A 1 95 ? -15.024 -0.311 14.876 1.00 87.81 95 LYS A N 1
ATOM 765 C CA . LYS A 1 95 ? -15.970 0.273 15.846 1.00 87.81 95 LYS A CA 1
ATOM 766 C C . LYS A 1 95 ? -16.867 1.359 15.255 1.00 87.81 95 LYS A C 1
ATOM 768 O O . LYS A 1 95 ? -17.936 1.616 15.795 1.00 87.81 95 LYS A O 1
ATOM 773 N N . GLN A 1 96 ? -16.400 2.071 14.232 1.00 88.62 96 GLN A N 1
ATOM 774 C CA . GLN A 1 96 ? -17.216 3.075 13.556 1.00 88.62 96 GLN A CA 1
ATOM 775 C C . GLN A 1 96 ? -18.213 2.414 12.608 1.00 88.62 96 GLN A C 1
ATOM 777 O O . GLN A 1 96 ? -19.385 2.759 12.664 1.00 88.62 96 GLN A O 1
ATOM 782 N N . PHE A 1 97 ? -17.763 1.433 11.827 1.00 89.19 97 PHE A N 1
ATOM 783 C CA . PHE A 1 97 ? -18.622 0.652 10.947 1.00 89.19 97 PHE A CA 1
ATOM 784 C C . PHE A 1 97 ? -19.761 -0.018 11.728 1.00 89.19 97 PHE A C 1
ATOM 786 O O . PHE A 1 97 ? -20.919 0.162 11.389 1.00 89.19 97 PHE A O 1
ATOM 793 N N . GLU A 1 98 ? -19.465 -0.672 12.857 1.00 87.62 98 GLU A N 1
ATOM 794 C CA . GLU A 1 98 ? -20.493 -1.271 13.726 1.00 87.62 98 GLU A CA 1
ATOM 795 C C . GLU A 1 98 ? -21.494 -0.249 14.287 1.00 87.62 98 GLU A C 1
ATOM 797 O O . GLU A 1 98 ? -22.654 -0.583 14.498 1.00 87.62 98 GLU A O 1
ATOM 802 N N . ARG A 1 99 ? -21.065 0.996 14.544 1.00 88.31 99 ARG A N 1
ATOM 803 C CA . ARG A 1 99 ? -21.969 2.068 14.995 1.00 88.31 99 ARG A CA 1
ATOM 804 C C . ARG A 1 99 ? -22.858 2.570 13.869 1.00 88.31 99 ARG A C 1
ATOM 806 O O . ARG A 1 99 ? -24.017 2.846 14.128 1.00 88.31 99 ARG A O 1
ATOM 813 N N . GLU A 1 100 ? -22.316 2.721 12.666 1.00 86.06 100 GLU A N 1
ATOM 814 C CA . GLU A 1 100 ? -23.065 3.170 11.489 1.00 86.06 100 GLU A CA 1
ATOM 815 C C . GLU A 1 100 ? -24.073 2.094 11.058 1.00 86.06 100 GLU A C 1
ATOM 817 O O . GLU A 1 100 ? -25.247 2.399 10.906 1.00 86.06 100 GLU A O 1
ATOM 822 N N . SER A 1 101 ? -23.671 0.820 11.022 1.00 79.06 101 SER A N 1
ATOM 823 C CA . SER A 1 101 ? -24.554 -0.307 10.684 1.00 79.06 101 SER A CA 1
ATOM 824 C C . SER A 1 101 ? -25.594 -0.670 11.754 1.00 79.06 101 SER A C 1
ATOM 826 O O . SER A 1 101 ? -26.464 -1.484 11.475 1.00 79.06 101 SER A O 1
ATOM 828 N N . ALA A 1 102 ? -25.491 -0.144 12.980 1.00 72.94 102 ALA A N 1
ATOM 829 C CA . ALA A 1 102 ? -26.482 -0.354 14.045 1.00 72.94 102 ALA A CA 1
ATOM 830 C C . ALA A 1 102 ? -27.535 0.767 14.127 1.00 72.94 102 ALA A C 1
ATOM 832 O O . ALA A 1 102 ? -28.450 0.684 14.947 1.00 72.94 102 ALA A O 1
ATOM 833 N N . VAL A 1 103 ? -27.358 1.841 13.352 1.00 60.44 103 VAL A N 1
ATOM 834 C C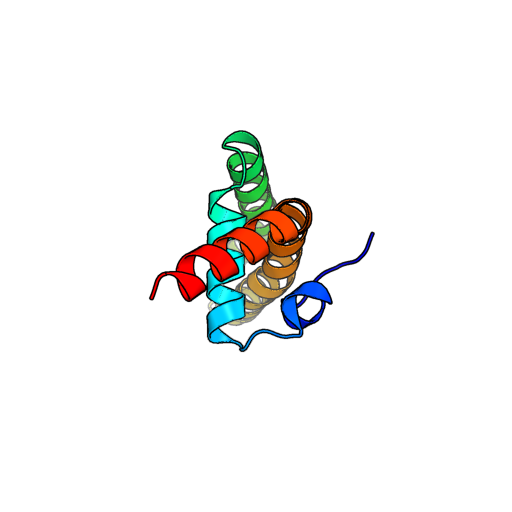A . VAL A 1 103 ? -28.281 2.986 13.285 1.00 60.44 103 VAL A CA 1
ATOM 835 C C . VAL A 1 103 ? -29.275 2.842 12.120 1.00 60.44 103 VAL A C 1
ATOM 837 O O . VAL A 1 103 ? -30.306 3.515 12.140 1.00 60.44 103 VAL A O 1
ATOM 840 N N . ASP A 1 104 ? -28.997 1.938 11.176 1.00 51.06 104 ASP A N 1
ATOM 841 C CA . ASP A 1 104 ? -29.883 1.512 10.081 1.00 51.06 104 ASP A CA 1
ATOM 842 C C . ASP A 1 104 ? -30.743 0.294 10.470 1.00 51.06 104 ASP A C 1
ATOM 844 O O . ASP A 1 104 ? -31.916 0.236 10.027 1.00 51.06 104 ASP A O 1
#

Secondary structure (DSSP, 8-state):
----SSGGG-GGGTTS-HHHHHHHHHHHHHTS-HHHHHHHHHHHHHHHHHHHHHHTT--SGGGHHHHHHHHHHHHHHHHHHHHHHHHTTHHHHHHHHHHHTTT-

Sequence (104 aa):
MKFYFSSNQFAQLAAFDFHQRQEIIAIASSKLSPLSKFILNLLKLAVLIPPFFMLANIDSWLFVIPLVFVLLGYFIVLRPLSLLFISSHLDKAVKQFERESAVD

Radius of gyration: 17.27 Å; chains: 1; bounding box: 45×26×45 Å

Foldseek 3Di:
DDFDQDLCVDPLCVPDDPVLSVQLLVLLLVPQDPVLVVVLVVVLCVLLPVLVVVLVPDPDPVSVVSVVVSVVVSSRVSSRSSCVRSVVSSVVSSVVSVVVVVVD

pLDDT: mean 85.98, std 7.71, range [51.06, 94.12]